Protein AF-A0A6N7H597-F1 (afdb_monomer_lite)

Radius of gyration: 22.67 Å; chains: 1; bounding box: 46×32×67 Å

pLDDT: mean 80.41, std 16.86, range [41.91, 97.31]

Structure (mmCIF, N/CA/C/O backbone):
data_AF-A0A6N7H597-F1
#
_entry.id   AF-A0A6N7H597-F1
#
loop_
_atom_site.group_PDB
_atom_site.id
_atom_site.type_symbol
_atom_site.label_atom_id
_atom_site.label_alt_id
_atom_site.label_comp_id
_atom_site.label_asym_id
_atom_site.label_entity_id
_atom_site.label_seq_id
_atom_site.pdbx_PDB_ins_code
_atom_site.Cartn_x
_atom_site.Cartn_y
_atom_site.Cartn_z
_atom_site.occupancy
_atom_site.B_iso_or_equiv
_atom_site.auth_seq_id
_atom_site.auth_comp_id
_atom_site.auth_asym_id
_atom_site.auth_atom_id
_atom_site.pdbx_PDB_model_num
ATOM 1 N N . MET A 1 1 ? -4.513 18.725 18.201 1.00 52.19 1 MET A N 1
ATOM 2 C CA . MET A 1 1 ? -4.815 17.724 19.252 1.00 52.19 1 MET A CA 1
ATOM 3 C C . MET A 1 1 ? -6.071 18.058 20.068 1.00 52.19 1 MET A C 1
ATOM 5 O O . MET A 1 1 ? -6.951 17.213 20.121 1.00 52.19 1 MET A O 1
ATOM 9 N N . MET A 1 2 ? -6.231 19.254 20.661 1.00 46.97 2 MET A N 1
ATOM 10 C CA . MET A 1 2 ? -7.448 19.574 21.449 1.00 46.97 2 MET A CA 1
ATOM 11 C C . MET A 1 2 ? -8.737 19.734 20.622 1.00 46.97 2 MET A C 1
ATOM 13 O O . MET A 1 2 ? -9.797 19.308 21.070 1.00 46.97 2 MET A O 1
ATOM 17 N N . ALA A 1 3 ? -8.649 20.268 19.399 1.00 51.06 3 ALA A N 1
ATOM 18 C CA . ALA A 1 3 ? -9.815 20.428 18.521 1.00 51.06 3 ALA A CA 1
ATOM 19 C C . ALA A 1 3 ? -10.469 19.084 18.138 1.00 51.06 3 ALA A C 1
ATOM 21 O O . ALA A 1 3 ? -11.688 18.985 18.060 1.00 51.06 3 ALA A O 1
ATOM 22 N N . MET A 1 4 ? -9.660 18.032 17.981 1.00 51.91 4 MET A N 1
ATOM 23 C CA . MET A 1 4 ? -10.131 16.696 17.607 1.00 51.91 4 MET A CA 1
ATOM 24 C C . MET A 1 4 ? -10.892 16.019 18.762 1.00 51.91 4 MET A C 1
ATOM 26 O O . MET A 1 4 ? -11.960 15.463 18.546 1.00 51.91 4 MET A O 1
ATOM 30 N N . ARG A 1 5 ? -10.407 16.158 20.010 1.00 52.06 5 ARG A N 1
ATOM 31 C CA . ARG A 1 5 ? -11.106 15.674 21.219 1.00 52.06 5 ARG A CA 1
ATOM 32 C C . ARG A 1 5 ? -12.462 16.342 21.424 1.00 52.06 5 ARG A C 1
ATOM 34 O O . ARG A 1 5 ? -13.424 15.656 21.742 1.00 52.06 5 ARG A O 1
ATOM 41 N N . LYS A 1 6 ? -12.537 17.665 21.244 1.00 47.25 6 LYS A N 1
ATOM 42 C CA . LYS A 1 6 ? -13.798 18.400 21.395 1.00 47.25 6 LYS A CA 1
ATOM 43 C C . LYS A 1 6 ? -14.801 18.028 20.299 1.00 47.25 6 LYS A C 1
ATOM 45 O O . LYS A 1 6 ? -15.949 17.752 20.606 1.00 47.25 6 LYS A O 1
ATOM 50 N N . SER A 1 7 ? -14.345 17.909 19.052 1.00 52.03 7 SER A N 1
ATOM 51 C CA . SER A 1 7 ? -15.194 17.470 17.939 1.00 52.03 7 SER A CA 1
ATOM 52 C C . SER A 1 7 ? -15.693 16.024 18.082 1.00 52.03 7 SER A C 1
ATOM 54 O O . SER A 1 7 ? -16.756 15.704 17.555 1.00 52.03 7 SER A O 1
ATOM 56 N N . ALA A 1 8 ? -14.941 15.158 18.771 1.00 52.34 8 ALA A N 1
ATOM 57 C CA . ALA A 1 8 ? -15.359 13.794 19.097 1.00 52.34 8 ALA A CA 1
ATOM 58 C C . ALA A 1 8 ? -16.371 13.759 20.258 1.00 52.34 8 ALA A C 1
ATOM 60 O O . ALA A 1 8 ? -17.363 13.045 20.168 1.00 52.34 8 ALA A O 1
ATOM 61 N N . ALA A 1 9 ? -16.161 14.565 21.307 1.00 53.81 9 ALA A N 1
ATOM 62 C CA . ALA A 1 9 ? -17.097 14.701 22.429 1.00 53.81 9 ALA A CA 1
ATOM 63 C C . ALA A 1 9 ? -18.442 15.330 22.014 1.00 53.81 9 ALA A C 1
ATOM 65 O O . ALA A 1 9 ? -19.481 14.967 22.551 1.00 53.81 9 ALA A O 1
ATOM 66 N N . ASP A 1 10 ? -18.419 16.229 21.027 1.00 52.38 10 ASP A N 1
ATOM 67 C CA . ASP A 1 10 ? -19.608 16.879 20.467 1.00 52.38 10 ASP A CA 1
ATOM 68 C C . ASP A 1 10 ? -20.295 16.016 19.366 1.00 52.38 10 ASP A C 1
ATOM 70 O O . ASP A 1 10 ? -21.235 16.469 18.719 1.00 52.38 10 ASP A O 1
ATOM 74 N N . GLY A 1 11 ? -19.835 14.777 19.116 1.00 49.03 11 GLY A N 1
ATOM 75 C CA . GLY A 1 11 ? -20.460 13.827 18.175 1.00 49.03 11 GLY A CA 1
ATOM 76 C C . GLY A 1 11 ? -20.255 14.119 16.679 1.00 49.03 11 GLY A C 1
ATOM 77 O O . GLY A 1 11 ? -20.790 13.406 15.833 1.00 49.03 11 GLY A O 1
ATOM 78 N N . HIS A 1 12 ? -19.465 15.136 16.322 1.00 43.31 12 HIS A N 1
ATOM 79 C CA . HIS A 1 12 ? -19.303 15.597 14.935 1.00 43.31 12 HIS A CA 1
ATOM 80 C C . HIS A 1 12 ? -18.379 14.721 14.067 1.00 43.31 12 HIS A C 1
ATOM 82 O O . HIS A 1 12 ? -18.465 14.780 12.845 1.00 43.3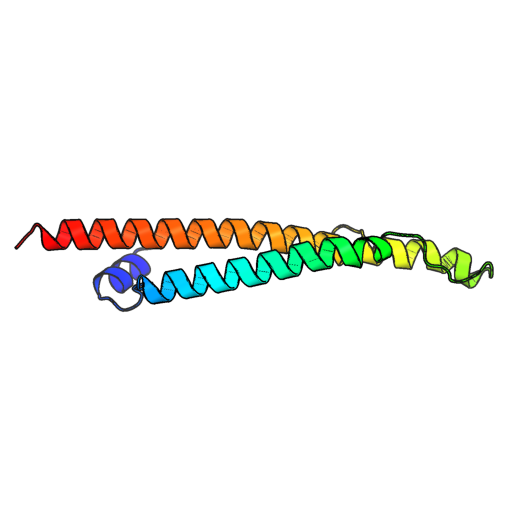1 12 HIS A O 1
ATOM 88 N N . PHE A 1 13 ? -17.527 13.891 14.678 1.00 48.84 13 PHE A N 1
ATOM 89 C CA . PHE A 1 13 ? -16.772 12.821 14.010 1.00 48.84 13 PHE A CA 1
ATOM 90 C C . PHE A 1 13 ? -16.780 11.566 14.887 1.00 48.84 13 PHE A C 1
ATOM 92 O O . PHE A 1 13 ? -15.744 11.081 15.336 1.00 48.84 13 PHE A O 1
ATOM 99 N N . ALA A 1 14 ? -17.971 11.043 15.170 1.00 51.81 14 ALA A N 1
ATOM 100 C CA . ALA A 1 14 ? -18.070 9.635 15.505 1.00 51.81 14 ALA A CA 1
ATOM 101 C C . ALA A 1 14 ? -17.819 8.872 14.201 1.00 51.81 14 ALA A C 1
ATOM 103 O O . ALA A 1 14 ? -18.648 8.908 13.290 1.00 51.81 14 ALA A O 1
ATOM 104 N N . ILE A 1 15 ? -16.681 8.185 14.089 1.00 54.94 15 ILE A N 1
ATOM 105 C CA . ILE A 1 15 ? -16.671 6.990 13.249 1.00 54.94 15 ILE A CA 1
ATOM 106 C C . ILE A 1 15 ? -17.672 6.066 13.940 1.00 54.94 15 ILE A C 1
ATOM 108 O O . ILE A 1 15 ? -17.335 5.395 14.913 1.00 54.94 15 ILE A O 1
ATOM 112 N N . SER A 1 16 ? -18.936 6.139 13.520 1.00 62.75 16 SER A N 1
ATOM 113 C CA . SER A 1 16 ? -19.964 5.233 14.008 1.00 62.75 16 SER A CA 1
ATOM 114 C C . SER A 1 16 ? -19.493 3.815 13.728 1.00 62.75 16 SER A C 1
ATOM 116 O O . SER A 1 16 ? -18.737 3.591 12.781 1.00 62.75 16 SER A O 1
ATOM 118 N N . GLU A 1 17 ? -19.925 2.847 14.528 1.00 67.19 17 GLU A N 1
ATOM 119 C CA . GLU A 1 17 ? -19.571 1.444 14.301 1.00 67.19 17 GLU A CA 1
ATOM 120 C C . GLU A 1 17 ? -19.801 1.039 12.833 1.00 67.19 17 GLU A C 1
ATOM 122 O O . GLU A 1 17 ? -18.934 0.441 12.200 1.00 67.19 17 GLU A O 1
ATOM 127 N N . THR A 1 18 ? -20.904 1.513 12.248 1.00 73.62 18 THR A N 1
ATOM 128 C CA . THR A 1 18 ? -21.237 1.359 10.828 1.00 73.62 18 THR A CA 1
ATOM 129 C C . THR A 1 18 ? -20.246 2.053 9.885 1.00 73.62 18 THR A C 1
ATOM 131 O O . THR A 1 18 ? -19.822 1.453 8.902 1.00 73.62 18 THR A O 1
ATOM 134 N N . GLY A 1 19 ? -19.856 3.303 10.157 1.00 75.88 19 GLY A N 1
ATOM 135 C CA . GLY A 1 19 ? -18.906 4.044 9.319 1.00 75.88 19 GLY A CA 1
ATOM 136 C C . GLY A 1 19 ? -17.480 3.492 9.396 1.00 75.88 19 GLY A C 1
ATOM 137 O O . GLY A 1 19 ? -16.782 3.432 8.387 1.00 75.88 19 GLY A O 1
ATOM 138 N N . GLY A 1 20 ? -17.058 3.037 10.576 1.00 83.62 20 GLY A N 1
ATOM 139 C CA . GLY A 1 20 ? -15.764 2.388 10.777 1.00 83.62 20 GLY A CA 1
ATOM 140 C C . GLY A 1 20 ? -15.701 1.046 10.074 1.00 83.62 20 GLY A C 1
ATOM 141 O O . GLY A 1 20 ? -14.732 0.768 9.374 1.00 83.62 20 GLY A O 1
ATOM 142 N N . GLN A 1 21 ? -16.775 0.264 10.167 1.00 86.31 21 GLN A N 1
ATOM 143 C CA . GLN A 1 21 ? -16.874 -1.003 9.459 1.00 86.31 21 GLN A CA 1
ATOM 144 C C . GLN A 1 21 ? -16.831 -0.819 7.936 1.00 86.31 21 GLN A C 1
ATOM 146 O O . GLN A 1 21 ? -16.106 -1.554 7.273 1.00 86.31 21 GLN A O 1
ATOM 151 N N . ALA A 1 22 ? -17.516 0.194 7.394 1.00 89.12 22 ALA A N 1
ATOM 152 C CA . ALA A 1 22 ? -17.462 0.510 5.966 1.00 89.12 22 ALA A CA 1
ATOM 153 C C . ALA A 1 22 ? -16.045 0.904 5.501 1.00 89.12 22 ALA A C 1
ATOM 155 O O . ALA A 1 22 ? -15.607 0.504 4.425 1.00 8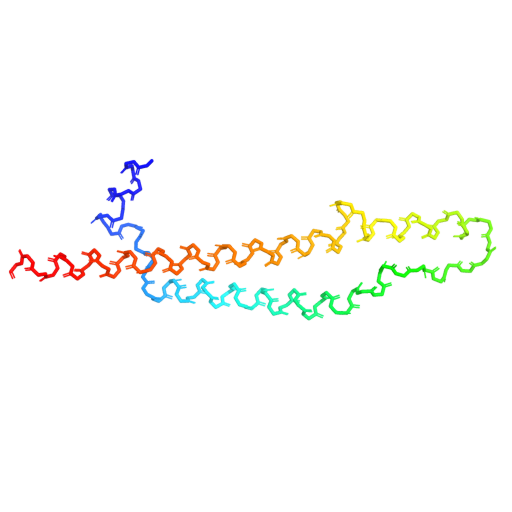9.12 22 ALA A O 1
ATOM 156 N N . LEU A 1 23 ? -15.294 1.652 6.321 1.00 88.56 23 LEU A N 1
ATOM 157 C CA . LEU A 1 23 ? -13.892 1.974 6.027 1.00 88.56 23 LEU A CA 1
ATOM 158 C C . LEU A 1 23 ? -12.993 0.732 6.070 1.00 88.56 23 LEU A C 1
ATOM 160 O O . LEU A 1 23 ? -12.146 0.563 5.196 1.00 88.56 23 LEU A O 1
ATOM 164 N N . LEU A 1 24 ? -13.181 -0.146 7.060 1.00 93.06 24 LEU A N 1
ATOM 165 C CA . LEU A 1 24 ? -12.436 -1.404 7.163 1.00 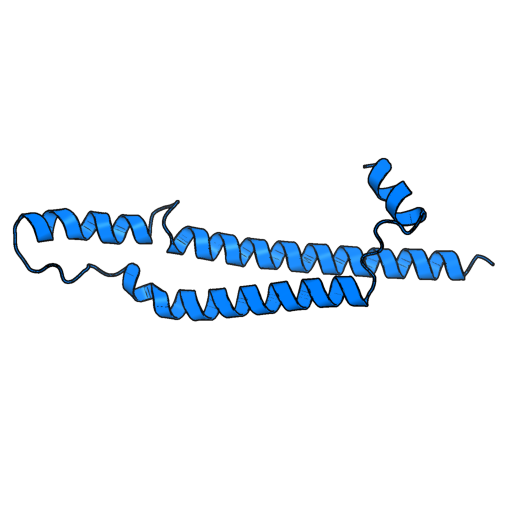93.06 24 LEU A CA 1
ATOM 166 C C . LEU A 1 24 ? -12.716 -2.333 5.976 1.00 93.06 24 LEU A C 1
ATOM 168 O O . LEU A 1 24 ? -11.797 -2.982 5.480 1.00 93.06 24 LEU A O 1
ATOM 172 N N . GLU A 1 25 ? -13.963 -2.385 5.514 1.00 95.25 25 GLU A N 1
ATOM 173 C CA . GLU A 1 25 ? -14.355 -3.142 4.326 1.00 95.25 25 GLU A CA 1
ATOM 174 C C . GLU A 1 25 ? -13.674 -2.590 3.071 1.00 95.25 25 GLU A C 1
ATOM 176 O O . GLU A 1 25 ? -13.001 -3.342 2.369 1.00 95.25 25 GLU A O 1
ATOM 181 N N . ALA A 1 26 ? -13.703 -1.271 2.865 1.00 95.25 26 ALA A N 1
ATOM 182 C CA . ALA A 1 26 ? -12.998 -0.636 1.753 1.00 95.25 26 ALA A CA 1
ATOM 183 C C . ALA A 1 26 ? -11.477 -0.894 1.788 1.00 95.25 26 ALA A C 1
ATOM 185 O O . ALA A 1 26 ? -10.865 -1.152 0.751 1.00 95.25 26 ALA A O 1
ATOM 186 N N . PHE A 1 27 ? -10.844 -0.859 2.968 1.00 93.88 27 PHE A N 1
ATOM 187 C CA . PHE A 1 27 ? -9.426 -1.216 3.111 1.00 93.88 27 PHE A CA 1
ATOM 188 C C . PHE A 1 27 ? -9.149 -2.672 2.753 1.00 93.88 27 PHE A C 1
ATOM 190 O O . PHE A 1 27 ? -8.151 -2.947 2.086 1.00 93.88 27 PHE A O 1
ATOM 197 N N . ARG A 1 28 ? -10.032 -3.595 3.144 1.00 96.06 28 ARG A N 1
ATOM 198 C CA . ARG A 1 28 ? -9.906 -5.005 2.776 1.00 96.06 28 ARG A CA 1
ATOM 199 C C . ARG A 1 28 ? -10.021 -5.198 1.267 1.00 96.06 28 ARG A C 1
ATOM 201 O O . ARG A 1 28 ? -9.145 -5.835 0.694 1.00 96.06 28 ARG A O 1
ATOM 208 N N . GLU A 1 29 ? -11.028 -4.612 0.626 1.00 97.31 29 GLU A N 1
ATOM 209 C CA . GLU A 1 29 ? -11.203 -4.698 -0.830 1.00 97.31 29 GLU A CA 1
ATOM 210 C C . GLU A 1 29 ? -9.988 -4.135 -1.579 1.00 97.31 29 GLU A C 1
ATOM 212 O O . GLU A 1 29 ? -9.495 -4.740 -2.533 1.00 97.31 29 GLU A O 1
ATOM 217 N N . MET A 1 30 ? -9.448 -3.001 -1.118 1.00 95.19 30 MET A N 1
ATOM 218 C CA . MET A 1 30 ? -8.225 -2.434 -1.686 1.00 95.19 30 MET A CA 1
ATOM 219 C C . MET A 1 30 ? -7.017 -3.355 -1.484 1.00 95.19 30 MET A C 1
ATOM 221 O O . MET A 1 30 ? -6.240 -3.542 -2.418 1.00 95.19 30 MET A O 1
ATOM 225 N N . ALA A 1 31 ? -6.846 -3.944 -0.298 1.00 95.94 31 ALA A N 1
ATOM 226 C CA . ALA A 1 31 ? -5.756 -4.877 -0.023 1.00 95.94 31 ALA A CA 1
ATOM 227 C C . ALA A 1 31 ? -5.840 -6.133 -0.902 1.00 95.94 31 ALA A C 1
ATOM 229 O O . ALA A 1 31 ? -4.835 -6.518 -1.495 1.00 95.94 31 ALA A O 1
ATOM 230 N N . GLU A 1 32 ? -7.030 -6.722 -1.031 1.00 96.31 32 GLU A N 1
ATOM 231 C CA . GLU A 1 32 ? -7.283 -7.882 -1.892 1.00 96.31 32 GLU A CA 1
ATOM 232 C C . GLU A 1 32 ? -6.978 -7.558 -3.355 1.00 96.31 32 GLU A C 1
ATOM 234 O O . GLU A 1 32 ? -6.254 -8.303 -4.017 1.00 96.31 32 GLU A O 1
ATOM 239 N N . TRP A 1 33 ? -7.435 -6.401 -3.845 1.00 95.50 33 TRP A N 1
ATOM 240 C CA . TRP A 1 33 ? -7.104 -5.955 -5.194 1.00 95.50 33 TRP A CA 1
ATOM 241 C C . TRP A 1 33 ? -5.591 -5.805 -5.382 1.00 95.50 33 TRP A C 1
ATOM 243 O O . TRP A 1 33 ? -5.053 -6.242 -6.401 1.00 95.50 33 TRP A O 1
ATOM 253 N N . VAL A 1 34 ? -4.883 -5.209 -4.420 1.00 95.31 34 VAL A N 1
ATOM 254 C CA . VAL A 1 34 ? -3.425 -5.058 -4.503 1.00 95.31 34 VAL A CA 1
ATOM 255 C C . VAL A 1 34 ? -2.729 -6.420 -4.519 1.00 95.31 34 VAL A C 1
ATOM 257 O O . VAL A 1 34 ? -1.857 -6.631 -5.362 1.00 95.31 34 VAL A O 1
ATOM 260 N N . ASP A 1 35 ? -3.122 -7.348 -3.648 1.00 94.06 35 ASP A N 1
ATOM 261 C CA . ASP A 1 35 ? -2.514 -8.678 -3.539 1.00 94.06 35 ASP A CA 1
ATOM 262 C C . ASP A 1 35 ? -2.724 -9.494 -4.836 1.00 94.06 35 ASP A C 1
ATOM 264 O O . ASP A 1 35 ? -1.770 -10.058 -5.387 1.00 94.06 35 ASP A O 1
ATOM 268 N N . ASP A 1 36 ? -3.929 -9.442 -5.413 1.00 94.06 36 ASP A N 1
ATOM 269 C CA . ASP A 1 36 ? -4.256 -10.057 -6.705 1.00 94.06 36 ASP A CA 1
ATOM 270 C C . ASP A 1 36 ? -3.438 -9.477 -7.864 1.00 94.06 36 ASP A C 1
ATOM 272 O O . ASP A 1 36 ? -3.014 -10.193 -8.782 1.00 94.06 36 ASP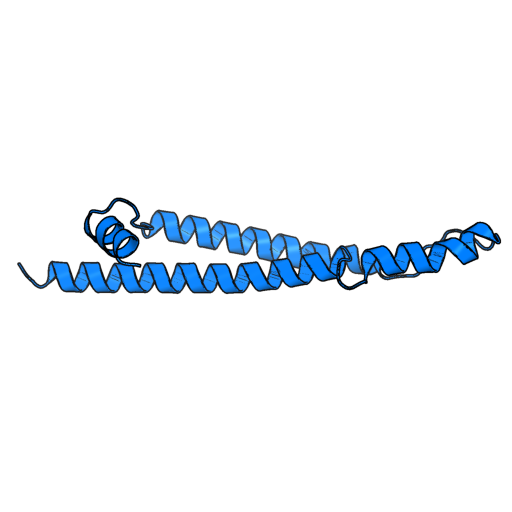 A O 1
ATOM 276 N N . ASN A 1 37 ? -3.243 -8.158 -7.863 1.00 92.38 37 ASN A N 1
ATOM 277 C CA . ASN A 1 37 ? -2.525 -7.476 -8.930 1.00 92.38 37 ASN A CA 1
ATOM 278 C C . ASN A 1 37 ? -1.014 -7.622 -8.781 1.00 92.38 37 ASN A C 1
ATOM 280 O O . ASN A 1 37 ? -0.346 -7.814 -9.790 1.00 92.38 37 ASN A O 1
ATOM 284 N N . LEU A 1 38 ? -0.452 -7.625 -7.572 1.00 90.19 38 LEU A N 1
ATOM 285 C CA . LEU A 1 38 ? 0.980 -7.864 -7.364 1.00 90.19 38 LEU A CA 1
ATOM 286 C C . LEU A 1 38 ? 1.413 -9.231 -7.909 1.00 90.19 38 LEU A C 1
ATOM 288 O O . LEU A 1 38 ? 2.471 -9.327 -8.535 1.00 90.19 38 LEU A O 1
ATOM 292 N N . GLY A 1 39 ? 0.580 -10.265 -7.744 1.00 86.19 39 GLY A N 1
ATOM 293 C CA . GLY A 1 39 ? 0.821 -11.578 -8.346 1.00 86.19 39 GLY A CA 1
ATOM 294 C C . GLY A 1 39 ? 0.829 -11.527 -9.876 1.00 86.19 39 GLY A C 1
ATOM 295 O O . GLY A 1 39 ? 1.748 -12.037 -10.517 1.00 86.19 39 GLY A O 1
ATOM 296 N N . LYS A 1 40 ? -0.162 -10.853 -10.474 1.00 88.44 40 LYS A N 1
ATOM 297 C CA . LYS A 1 40 ? -0.274 -10.710 -11.934 1.00 88.44 40 LYS A CA 1
ATOM 298 C C . LYS A 1 40 ? 0.858 -9.873 -12.509 1.00 88.44 40 LYS A C 1
ATOM 300 O O . LYS A 1 40 ? 1.425 -10.256 -13.521 1.00 88.44 40 LYS A O 1
ATOM 305 N N . LEU A 1 41 ? 1.204 -8.757 -11.878 1.00 87.94 41 LEU A N 1
ATOM 306 C CA . LEU A 1 41 ? 2.138 -7.747 -12.378 1.00 87.94 41 LEU A CA 1
ATOM 307 C C . LEU A 1 41 ? 3.608 -8.109 -12.170 1.00 87.94 41 LEU A C 1
ATOM 309 O O . LEU A 1 41 ? 4.478 -7.411 -12.685 1.00 87.94 41 LEU A O 1
ATOM 313 N N . GLY A 1 42 ? 3.909 -9.218 -11.490 1.00 83.75 42 GLY A N 1
ATOM 314 C CA . GLY A 1 42 ? 5.278 -9.713 -11.344 1.00 83.75 42 GLY A CA 1
ATOM 315 C C . GLY A 1 42 ? 6.009 -9.922 -12.680 1.00 83.75 42 GLY A C 1
ATOM 316 O O . GLY A 1 42 ? 7.232 -9.821 -12.725 1.00 83.75 42 GLY A O 1
ATOM 317 N N . HIS A 1 43 ? 5.288 -10.136 -13.788 1.00 87.25 43 HIS A N 1
ATOM 318 C CA . HIS A 1 43 ? 5.892 -10.220 -15.124 1.00 87.25 43 HIS A CA 1
ATOM 319 C C . HIS A 1 43 ? 6.502 -8.894 -15.607 1.00 87.25 43 HIS A C 1
A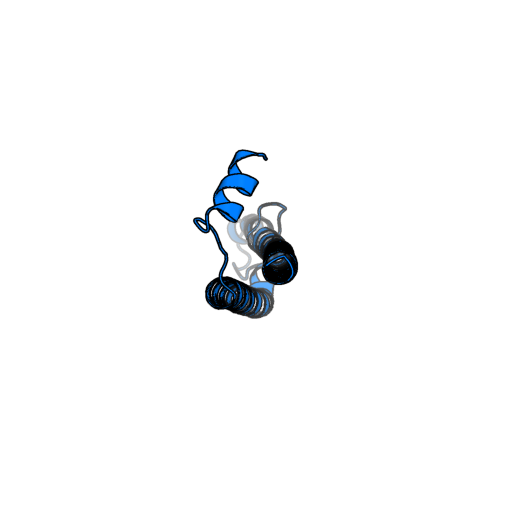TOM 321 O O . HIS A 1 43 ? 7.414 -8.922 -16.424 1.00 87.25 43 HIS A O 1
ATOM 327 N N . LEU A 1 44 ? 6.060 -7.741 -15.090 1.00 86.25 44 LEU A N 1
ATOM 328 C CA . LEU A 1 44 ? 6.643 -6.436 -15.430 1.00 86.25 44 LEU A CA 1
ATOM 329 C C . LEU A 1 44 ? 8.070 -6.276 -14.890 1.00 86.25 44 LEU A C 1
ATOM 331 O O . LEU A 1 44 ? 8.835 -5.468 -15.404 1.00 86.25 44 LEU A O 1
ATOM 335 N N . ALA A 1 45 ? 8.443 -7.067 -13.880 1.00 86.69 45 ALA A N 1
ATOM 336 C CA . ALA A 1 45 ? 9.811 -7.132 -13.376 1.00 86.69 45 ALA A CA 1
ATOM 337 C C . ALA A 1 45 ? 10.738 -7.993 -14.254 1.00 86.69 45 ALA A C 1
ATOM 339 O O . ALA A 1 45 ? 11.925 -8.110 -13.950 1.00 86.69 45 ALA A O 1
ATOM 340 N N . GLN A 1 46 ? 10.222 -8.637 -15.303 1.00 88.56 46 GLN A N 1
ATOM 341 C CA . GLN A 1 46 ? 11.011 -9.465 -16.215 1.00 88.56 46 GLN A CA 1
ATOM 342 C C . GLN A 1 46 ? 11.561 -8.628 -17.374 1.00 88.56 46 GLN A C 1
ATOM 344 O O . GLN A 1 46 ? 11.024 -7.575 -17.713 1.00 88.56 46 GLN A O 1
ATOM 349 N N . GLU A 1 47 ? 12.631 -9.113 -18.009 1.00 88.50 47 GLU A N 1
ATOM 350 C CA . GLU A 1 47 ? 13.139 -8.486 -19.230 1.00 88.50 47 GLU A CA 1
ATOM 351 C C . GLU A 1 47 ? 12.059 -8.532 -20.333 1.00 88.50 47 GLU A C 1
ATOM 353 O O . GLU A 1 47 ? 11.554 -9.615 -20.653 1.00 88.50 47 GLU A O 1
ATOM 358 N N . PRO A 1 48 ? 11.699 -7.393 -20.952 1.00 88.44 48 PRO A N 1
ATOM 359 C CA . PRO A 1 48 ? 10.666 -7.369 -21.977 1.00 88.44 48 PRO A CA 1
ATOM 360 C C . PRO A 1 48 ? 11.162 -7.979 -23.296 1.00 88.44 48 PRO A C 1
ATOM 362 O O . PRO A 1 48 ? 12.295 -7.769 -23.737 1.00 88.44 48 PRO A O 1
ATOM 365 N N . GLN A 1 49 ? 10.275 -8.687 -23.996 1.00 90.50 49 GLN A N 1
ATOM 366 C CA . GLN A 1 49 ? 10.578 -9.337 -25.276 1.00 90.50 49 GLN A CA 1
ATOM 367 C C . GLN A 1 49 ? 10.557 -8.341 -26.450 1.00 90.50 49 GLN A C 1
ATOM 369 O O . GLN A 1 49 ? 9.718 -8.413 -27.340 1.00 90.50 49 GLN A O 1
ATOM 374 N N . LEU A 1 50 ? 11.503 -7.399 -26.464 1.00 89.44 50 LEU A N 1
ATOM 375 C CA . LEU A 1 50 ? 11.620 -6.363 -27.504 1.00 89.44 50 LEU A CA 1
ATOM 376 C C . LEU A 1 50 ? 12.431 -6.810 -28.741 1.00 89.44 50 LEU A C 1
ATOM 378 O O . LEU A 1 50 ? 12.675 -6.015 -29.648 1.00 89.44 50 LEU A O 1
ATOM 382 N N . GLY A 1 51 ? 12.875 -8.071 -28.784 1.00 91.38 51 GLY A N 1
ATOM 383 C CA . GLY A 1 51 ? 13.785 -8.597 -29.807 1.00 91.38 51 GLY A CA 1
ATOM 384 C C . GLY A 1 51 ? 15.266 -8.357 -29.483 1.00 91.38 51 GLY A C 1
ATOM 385 O O . GLY A 1 51 ? 15.634 -8.183 -28.321 1.00 91.38 51 GLY A O 1
ATOM 386 N N . SER A 1 52 ? 16.122 -8.392 -30.511 1.00 91.88 52 SER A N 1
ATOM 387 C CA . SER A 1 52 ? 17.594 -8.339 -30.394 1.00 91.88 52 SER A CA 1
ATOM 388 C C . SER A 1 52 ? 18.245 -7.169 -31.141 1.00 91.88 52 SER A C 1
ATOM 390 O O . SER A 1 52 ? 19.469 -7.124 -31.277 1.00 91.88 52 SER A O 1
ATOM 392 N N . SER A 1 53 ? 17.448 -6.216 -31.636 1.00 94.50 53 SER A N 1
ATOM 393 C CA . SER A 1 53 ? 17.989 -5.000 -32.247 1.00 94.50 53 SER A CA 1
ATOM 394 C C . SER A 1 53 ? 18.807 -4.201 -31.225 1.00 94.50 53 SER A C 1
ATOM 396 O O . SER A 1 53 ? 18.609 -4.321 -30.015 1.00 94.50 53 SER A O 1
ATOM 398 N N . ASN A 1 54 ? 19.710 -3.343 -31.700 1.00 91.06 54 ASN A N 1
ATOM 399 C CA . ASN A 1 54 ? 20.502 -2.488 -30.810 1.00 91.06 54 ASN A CA 1
ATOM 400 C C . ASN A 1 54 ? 19.602 -1.618 -29.900 1.00 91.06 54 ASN A C 1
ATOM 402 O O . ASN A 1 54 ? 19.803 -1.541 -28.688 1.00 91.06 54 ASN A O 1
ATOM 406 N N . GLY A 1 55 ? 18.532 -1.048 -30.469 1.00 91.00 55 GLY A N 1
ATOM 407 C CA . GLY A 1 55 ? 17.532 -0.296 -29.706 1.00 91.00 55 GLY A CA 1
ATOM 408 C C . GLY A 1 55 ? 16.801 -1.149 -28.663 1.00 91.00 55 GLY A C 1
ATOM 409 O O . GLY A 1 55 ? 16.612 -0.697 -27.537 1.00 91.00 55 GLY A O 1
ATOM 410 N N . ALA A 1 56 ? 16.455 -2.398 -28.991 1.00 90.69 56 ALA A N 1
ATOM 411 C CA . ALA A 1 56 ? 15.814 -3.318 -28.053 1.00 90.69 56 ALA A CA 1
ATOM 412 C C . ALA A 1 56 ? 16.729 -3.664 -26.871 1.00 90.69 56 ALA A C 1
ATOM 414 O O . ALA A 1 56 ? 16.305 -3.556 -25.724 1.00 90.69 56 ALA A O 1
ATOM 415 N N . ASN A 1 57 ? 17.992 -4.013 -27.137 1.00 91.62 57 ASN A N 1
ATOM 416 C CA . ASN A 1 57 ? 18.975 -4.321 -26.092 1.00 91.62 57 ASN A CA 1
ATOM 417 C C . ASN A 1 57 ? 19.253 -3.120 -25.184 1.00 91.62 57 ASN A C 1
ATOM 419 O O . ASN A 1 57 ? 19.479 -3.293 -23.992 1.00 91.62 57 ASN A O 1
ATOM 423 N N . THR A 1 58 ? 19.181 -1.908 -25.738 1.00 92.19 58 THR A N 1
ATOM 424 C CA . THR A 1 58 ? 19.313 -0.675 -24.959 1.00 92.19 58 THR A CA 1
ATOM 425 C C . THR A 1 58 ? 18.083 -0.435 -24.087 1.00 92.19 58 THR A C 1
ATOM 427 O O . THR A 1 58 ? 18.233 -0.066 -22.933 1.00 92.19 58 THR A O 1
ATOM 430 N N . MET A 1 59 ? 16.871 -0.653 -24.609 1.00 91.31 59 MET A N 1
ATOM 431 C CA . MET A 1 59 ? 15.614 -0.285 -23.942 1.00 91.31 59 MET A CA 1
ATOM 432 C C . MET A 1 59 ? 15.165 -1.274 -22.858 1.00 91.31 59 MET A C 1
ATOM 434 O O . MET A 1 59 ? 14.607 -0.866 -21.842 1.00 91.31 59 MET A O 1
ATOM 438 N N . LYS A 1 60 ? 15.414 -2.571 -23.062 1.00 91.69 60 LYS A N 1
ATOM 439 C CA . LYS A 1 60 ? 15.078 -3.655 -22.126 1.00 91.69 60 LYS A CA 1
ATOM 440 C C . LYS A 1 60 ? 15.368 -3.344 -20.645 1.00 91.69 60 LYS A C 1
ATOM 442 O O . LYS A 1 60 ? 14.427 -3.447 -19.855 1.00 91.69 60 LYS A O 1
ATOM 447 N N . PRO A 1 61 ? 16.591 -2.928 -20.254 1.00 88.25 61 PRO A N 1
ATOM 448 C CA . PRO A 1 61 ? 16.893 -2.628 -18.856 1.00 88.25 61 PRO A CA 1
ATOM 449 C C . PRO A 1 61 ? 16.112 -1.422 -18.320 1.00 88.25 61 PRO A C 1
ATOM 451 O O . PRO A 1 61 ? 15.672 -1.460 -17.177 1.00 88.25 61 PRO A O 1
ATOM 454 N N . PHE A 1 62 ? 15.874 -0.382 -19.129 1.00 89.44 62 PHE A N 1
ATOM 455 C CA . PHE A 1 62 ? 15.111 0.793 -18.684 1.00 89.44 62 PHE A CA 1
ATOM 456 C C . PHE A 1 62 ? 13.652 0.448 -18.389 1.00 89.44 62 PHE A C 1
ATOM 458 O O . PHE A 1 62 ? 13.107 0.883 -17.380 1.00 89.44 62 PHE A O 1
ATOM 465 N N . VAL A 1 63 ? 13.022 -0.359 -19.243 1.00 87.25 63 VAL A N 1
ATOM 466 C CA . VAL A 1 63 ? 11.625 -0.780 -19.051 1.00 87.25 63 VAL A CA 1
ATOM 467 C C . VAL A 1 63 ? 11.479 -1.628 -17.789 1.00 87.25 63 VAL A C 1
ATOM 469 O O . VAL A 1 63 ? 10.560 -1.401 -17.006 1.00 87.25 63 VAL A O 1
ATOM 472 N N . GLN A 1 64 ? 12.407 -2.561 -17.566 1.00 89.69 64 GLN A N 1
ATOM 473 C CA . GLN A 1 64 ? 12.439 -3.350 -16.337 1.00 89.69 64 GLN A CA 1
ATOM 474 C C . GLN A 1 64 ? 12.642 -2.450 -15.108 1.00 89.69 64 GLN A C 1
ATOM 476 O O . GLN A 1 64 ? 11.928 -2.581 -14.116 1.00 89.69 64 GLN A O 1
ATOM 481 N N . GLN A 1 65 ? 13.573 -1.495 -15.189 1.00 88.75 65 GLN A N 1
ATOM 482 C CA . GLN A 1 65 ? 13.896 -0.587 -14.093 1.00 88.75 65 GLN A CA 1
ATOM 483 C C . GLN A 1 65 ? 12.699 0.276 -13.678 1.00 88.75 65 GLN A C 1
ATOM 485 O O . GLN A 1 65 ? 12.415 0.347 -12.488 1.00 88.75 65 GLN A O 1
ATOM 490 N N . VAL A 1 66 ? 11.943 0.844 -14.623 1.00 88.44 66 VAL A N 1
ATOM 491 C CA . VAL A 1 66 ? 10.742 1.653 -14.322 1.00 88.44 66 VAL A CA 1
ATOM 492 C C . VAL A 1 66 ? 9.680 0.855 -13.550 1.00 88.44 66 VAL A C 1
ATOM 494 O O . VAL A 1 66 ? 8.914 1.418 -12.769 1.00 88.44 66 VAL A O 1
ATOM 497 N N . ALA A 1 67 ? 9.619 -0.466 -13.729 1.00 87.12 67 ALA A N 1
ATOM 498 C CA . ALA A 1 67 ? 8.704 -1.306 -12.964 1.00 87.12 67 ALA A CA 1
ATOM 499 C C . ALA A 1 67 ? 9.204 -1.585 -11.534 1.00 87.12 67 ALA A C 1
ATOM 501 O O . ALA A 1 67 ? 8.381 -1.716 -10.625 1.00 87.12 67 ALA A O 1
ATOM 502 N N . THR A 1 68 ? 10.523 -1.689 -11.331 1.00 88.88 68 THR A N 1
ATOM 503 C CA . THR A 1 68 ? 11.128 -2.253 -10.107 1.00 88.88 68 THR A CA 1
ATOM 504 C C . THR A 1 68 ? 11.980 -1.294 -9.280 1.00 88.88 68 THR A C 1
ATOM 506 O O . THR A 1 68 ? 12.452 -1.690 -8.216 1.00 88.88 68 THR A O 1
ATOM 509 N N . ASP A 1 69 ? 12.253 -0.079 -9.755 1.00 91.00 69 ASP A N 1
ATOM 510 C CA . ASP A 1 69 ? 13.051 0.889 -9.003 1.00 91.00 69 ASP A CA 1
ATOM 511 C C . ASP A 1 69 ? 12.320 1.384 -7.738 1.00 91.00 69 ASP A C 1
ATOM 513 O O . ASP A 1 69 ? 11.195 0.973 -7.443 1.00 91.00 69 ASP A O 1
ATOM 517 N N . GLN A 1 70 ? 12.971 2.241 -6.946 1.00 85.06 70 GLN A N 1
ATOM 518 C CA . GLN A 1 70 ? 12.418 2.725 -5.673 1.00 85.06 70 GLN A CA 1
ATOM 519 C C . GLN A 1 70 ? 11.093 3.486 -5.825 1.00 85.06 70 GLN A C 1
ATOM 521 O O . GLN A 1 70 ? 10.278 3.454 -4.915 1.00 85.06 70 GLN A O 1
ATOM 526 N N . GLN A 1 71 ? 10.876 4.152 -6.957 1.00 88.38 71 GLN A N 1
ATOM 527 C CA . GLN A 1 71 ? 9.630 4.853 -7.289 1.00 88.38 71 GLN A CA 1
ATOM 528 C C . GLN A 1 71 ? 8.826 4.086 -8.348 1.00 88.38 71 GLN A C 1
ATOM 530 O O . GLN A 1 71 ? 7.822 4.575 -8.869 1.00 88.38 71 GLN A O 1
ATOM 535 N N . GLY A 1 72 ? 9.274 2.874 -8.669 1.00 89.12 72 GLY A N 1
ATOM 536 C CA . GLY A 1 72 ? 8.722 2.028 -9.695 1.00 89.12 72 GLY A CA 1
ATOM 537 C C . GLY A 1 72 ? 7.369 1.501 -9.272 1.00 89.12 72 GLY A C 1
ATOM 538 O O . GLY A 1 72 ? 7.054 1.369 -8.085 1.00 89.12 72 GLY A O 1
ATOM 539 N N . PHE A 1 73 ? 6.553 1.176 -10.267 1.00 89.88 73 PHE A N 1
ATOM 540 C CA . PHE A 1 73 ? 5.153 0.842 -10.037 1.00 89.88 73 PHE A CA 1
ATOM 541 C C . PHE A 1 73 ? 4.961 -0.297 -9.022 1.00 89.88 73 PHE A C 1
ATOM 543 O O . PHE A 1 73 ? 4.116 -0.197 -8.134 1.00 89.88 73 PHE A O 1
ATOM 550 N N . ILE A 1 74 ? 5.769 -1.361 -9.106 1.00 91.56 74 ILE A N 1
ATOM 551 C CA . ILE A 1 74 ? 5.666 -2.511 -8.194 1.00 91.56 74 ILE A CA 1
ATOM 552 C C . ILE A 1 74 ? 6.058 -2.113 -6.768 1.00 91.56 74 ILE A C 1
ATOM 554 O O . ILE A 1 74 ? 5.418 -2.552 -5.811 1.00 91.56 74 ILE A O 1
ATOM 558 N N . THR A 1 75 ? 7.093 -1.289 -6.616 1.00 92.56 75 THR A N 1
ATOM 559 C CA . THR A 1 75 ? 7.547 -0.807 -5.308 1.00 92.56 75 THR A CA 1
ATOM 560 C C . THR A 1 75 ? 6.472 0.051 -4.657 1.00 92.56 75 THR A C 1
ATOM 562 O O . THR A 1 75 ? 6.049 -0.255 -3.542 1.00 92.56 75 THR A O 1
ATOM 565 N N . MET A 1 76 ? 5.929 1.026 -5.390 1.00 92.75 76 MET A N 1
ATOM 566 C CA . MET A 1 76 ? 4.859 1.885 -4.884 1.00 92.75 76 MET A CA 1
ATOM 567 C C . MET A 1 76 ? 3.601 1.101 -4.510 1.00 92.75 76 MET A C 1
ATOM 569 O O . MET A 1 76 ? 2.947 1.404 -3.514 1.00 92.75 76 MET A O 1
ATOM 573 N N . LEU A 1 77 ? 3.271 0.056 -5.272 1.00 93.69 77 LEU A N 1
ATOM 574 C CA . LEU A 1 77 ? 2.121 -0.795 -4.984 1.00 93.69 77 LEU A CA 1
ATOM 575 C C . LEU A 1 77 ? 2.307 -1.600 -3.681 1.00 93.69 77 LEU A C 1
ATOM 577 O O . LEU A 1 77 ? 1.354 -1.777 -2.921 1.00 93.69 77 LEU A O 1
ATOM 581 N N . ARG A 1 78 ? 3.537 -2.032 -3.368 1.00 94.25 78 ARG A N 1
ATOM 582 C CA . ARG A 1 78 ? 3.872 -2.679 -2.082 1.00 94.25 78 ARG A CA 1
ATOM 583 C C . ARG A 1 78 ? 3.839 -1.703 -0.907 1.00 94.25 78 ARG A C 1
ATOM 585 O O . ARG A 1 78 ? 3.367 -2.058 0.175 1.00 94.25 78 ARG A O 1
ATOM 592 N N . GLU A 1 79 ? 4.319 -0.480 -1.102 1.00 95.00 79 GLU A N 1
ATOM 593 C CA . GLU A 1 79 ? 4.227 0.569 -0.081 1.00 95.00 79 GLU A CA 1
ATOM 594 C C . GLU A 1 79 ? 2.769 0.923 0.207 1.00 95.00 79 GLU A C 1
ATOM 596 O O . GLU A 1 79 ? 2.359 0.985 1.366 1.00 95.00 79 GLU A O 1
ATOM 601 N N . PHE A 1 80 ? 1.951 1.042 -0.839 1.00 94.75 80 PHE A N 1
ATOM 602 C CA . PHE A 1 80 ? 0.517 1.253 -0.699 1.00 94.75 80 PHE A CA 1
ATOM 603 C C . PHE A 1 80 ? -0.155 0.114 0.080 1.00 94.75 80 PHE A C 1
ATOM 605 O O . PHE A 1 80 ? -0.906 0.378 1.018 1.00 94.75 80 PHE A O 1
ATOM 612 N N . ARG A 1 81 ? 0.185 -1.150 -0.213 1.00 96.00 81 ARG A N 1
ATOM 613 C CA . ARG A 1 81 ? -0.301 -2.314 0.551 1.00 96.00 81 ARG A CA 1
ATOM 614 C C . ARG A 1 81 ? 0.012 -2.225 2.043 1.00 96.00 81 ARG A C 1
ATOM 616 O O . ARG A 1 81 ? -0.817 -2.614 2.869 1.00 96.00 81 ARG A O 1
ATOM 623 N N . THR A 1 82 ? 1.203 -1.733 2.372 1.00 96.31 82 THR A N 1
ATOM 624 C CA . THR A 1 82 ? 1.647 -1.524 3.755 1.00 96.31 82 THR A CA 1
ATOM 625 C C . THR A 1 82 ? 0.840 -0.403 4.408 1.00 96.31 82 THR A C 1
ATOM 627 O O . THR A 1 82 ? 0.271 -0.601 5.479 1.00 96.31 82 THR A O 1
ATOM 630 N N . SER A 1 83 ? 0.684 0.728 3.712 1.00 95.50 83 SER A N 1
ATOM 631 C CA . SER A 1 83 ? -0.109 1.868 4.184 1.00 95.50 83 SER A CA 1
ATOM 632 C C . SER A 1 83 ? -1.577 1.515 4.439 1.00 95.50 83 SER A C 1
ATOM 634 O O . SER A 1 83 ? -2.176 2.086 5.349 1.00 95.50 83 SER A O 1
ATOM 636 N N . ILE A 1 84 ? -2.167 0.591 3.669 1.00 95.81 84 ILE A N 1
ATOM 637 C CA . ILE A 1 84 ? -3.525 0.089 3.927 1.00 95.81 84 ILE A CA 1
ATOM 638 C C . ILE A 1 84 ? -3.590 -0.628 5.283 1.00 95.81 84 ILE A C 1
ATOM 640 O O . ILE A 1 84 ? -4.524 -0.398 6.048 1.00 95.81 84 ILE A O 1
ATOM 644 N N . GLY A 1 85 ? -2.595 -1.458 5.613 1.00 93.56 85 GLY A N 1
ATOM 645 C CA . GLY A 1 85 ? -2.545 -2.165 6.899 1.00 93.56 85 GLY A CA 1
ATOM 646 C C . GLY A 1 85 ? -2.427 -1.212 8.093 1.00 93.56 85 GLY A C 1
ATOM 647 O O . GLY A 1 85 ? -3.122 -1.381 9.098 1.00 93.56 85 GLY A O 1
ATOM 648 N N . ASP A 1 86 ? -1.607 -0.169 7.960 1.00 92.69 86 ASP A N 1
ATOM 649 C CA . ASP A 1 86 ? -1.478 0.871 8.986 1.00 92.69 86 ASP A CA 1
ATOM 650 C C . ASP A 1 86 ? -2.788 1.653 9.172 1.00 92.69 86 ASP A C 1
ATOM 652 O O . ASP A 1 86 ? -3.198 1.933 10.303 1.00 92.69 86 ASP A O 1
ATOM 656 N N . ALA A 1 87 ? -3.482 1.959 8.071 1.00 89.19 87 ALA A N 1
ATOM 657 C CA . ALA A 1 87 ? -4.780 2.624 8.105 1.00 89.19 87 ALA A CA 1
ATOM 658 C C . ALA A 1 87 ? -5.864 1.751 8.762 1.00 89.19 87 ALA A C 1
ATOM 660 O O . ALA A 1 87 ? -6.620 2.245 9.602 1.00 89.19 87 ALA A O 1
ATOM 661 N N . GLU A 1 88 ? -5.907 0.452 8.447 1.00 92.25 88 GLU A N 1
ATOM 662 C CA . GLU A 1 88 ? -6.833 -0.505 9.060 1.00 92.25 88 GLU A CA 1
ATOM 663 C C . GLU A 1 88 ? -6.649 -0.552 10.583 1.00 92.25 88 GLU A C 1
ATOM 665 O O . GLU A 1 88 ? -7.619 -0.455 11.341 1.00 92.25 88 GLU A O 1
ATOM 670 N N . LYS A 1 89 ? -5.394 -0.631 11.045 1.00 89.75 89 LYS A N 1
ATOM 671 C CA . LYS A 1 89 ? -5.066 -0.592 12.472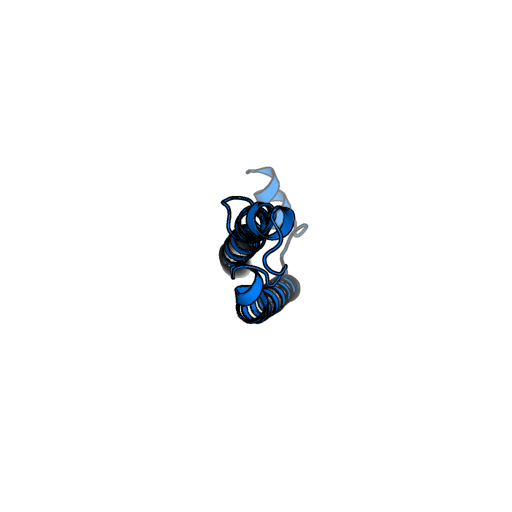 1.00 89.75 89 LYS A CA 1
ATOM 672 C C . LYS A 1 89 ? -5.534 0.712 13.121 1.00 89.75 89 LYS A C 1
ATOM 674 O O . LYS A 1 89 ? -6.193 0.670 14.157 1.00 89.75 89 LYS A O 1
ATOM 679 N N . GLY A 1 90 ? -5.259 1.856 12.492 1.00 86.88 90 GLY A N 1
ATOM 680 C CA . GLY A 1 90 ? -5.682 3.164 12.997 1.00 86.88 90 GLY A CA 1
ATOM 681 C C . GLY A 1 90 ? -7.201 3.291 13.154 1.00 86.88 90 GLY A C 1
ATOM 682 O O . GLY A 1 90 ? -7.672 3.835 14.154 1.00 86.88 90 GLY A O 1
ATOM 683 N N . VAL A 1 91 ? -7.980 2.746 12.212 1.00 85.69 91 VAL A N 1
ATOM 684 C CA . VAL A 1 91 ? -9.449 2.732 12.311 1.00 85.69 91 VAL A CA 1
ATOM 685 C C . VAL A 1 91 ? -9.930 1.809 13.431 1.00 85.69 91 VAL A C 1
ATOM 687 O O . VAL A 1 91 ? -10.793 2.216 14.208 1.00 85.69 91 VAL A O 1
ATOM 690 N N . ARG A 1 92 ? -9.351 0.610 13.585 1.00 89.06 92 ARG A N 1
ATOM 691 C CA . ARG A 1 92 ? -9.692 -0.305 14.695 1.00 89.06 92 ARG A CA 1
ATOM 692 C C . ARG A 1 92 ? -9.420 0.325 16.063 1.00 89.06 92 ARG A C 1
ATOM 694 O O . ARG A 1 92 ? -10.262 0.242 16.961 1.00 89.06 92 ARG A O 1
ATOM 701 N N . ASP A 1 93 ? -8.280 0.995 16.205 1.00 85.00 93 ASP A N 1
ATOM 702 C CA . ASP A 1 93 ? -7.911 1.700 17.434 1.00 85.00 93 ASP A CA 1
ATOM 703 C C . ASP A 1 93 ? -8.889 2.857 17.717 1.00 85.00 93 ASP A C 1
ATOM 705 O O . ASP A 1 93 ? -9.340 3.038 18.851 1.00 85.00 93 ASP A O 1
ATOM 709 N N . ALA A 1 94 ? -9.287 3.615 16.689 1.00 81.12 94 ALA A N 1
ATOM 710 C CA . ALA A 1 94 ? -10.273 4.688 16.819 1.00 81.12 94 ALA A CA 1
ATOM 711 C C . ALA A 1 94 ? -11.661 4.172 17.247 1.00 81.12 94 ALA A C 1
ATOM 713 O O . ALA A 1 94 ? -12.272 4.752 18.147 1.00 81.12 94 ALA A O 1
ATOM 714 N N . MET A 1 95 ? -12.132 3.065 16.663 1.00 81.81 95 MET A N 1
ATOM 715 C CA . MET A 1 95 ? -13.406 2.430 17.032 1.00 81.81 95 MET A CA 1
ATOM 716 C C . MET A 1 95 ? -13.394 1.913 18.478 1.00 81.81 95 MET A C 1
ATOM 718 O O . MET A 1 95 ? -14.349 2.137 19.219 1.00 81.81 95 MET A O 1
ATOM 722 N N . THR A 1 96 ? -12.295 1.286 18.912 1.00 81.31 96 THR A N 1
ATOM 723 C CA . THR A 1 96 ? -12.139 0.778 20.291 1.00 81.31 96 THR A CA 1
ATOM 724 C C . THR A 1 96 ? -12.161 1.918 21.315 1.00 81.31 96 THR A C 1
ATOM 726 O O . THR A 1 96 ? -12.832 1.842 22.349 1.00 81.31 96 THR A O 1
ATOM 729 N N . ASN A 1 97 ? -11.460 3.014 21.011 1.00 74.88 97 ASN A N 1
ATOM 730 C CA . ASN A 1 97 ? -11.452 4.204 21.858 1.00 74.88 97 ASN A CA 1
ATOM 731 C C . ASN A 1 97 ? -12.845 4.840 21.959 1.00 74.88 97 ASN A C 1
ATOM 733 O O . ASN A 1 97 ? -13.239 5.266 23.044 1.00 74.88 97 ASN A O 1
ATOM 737 N N . TYR A 1 98 ? -13.603 4.870 20.859 1.00 69.00 98 TYR A N 1
ATOM 738 C CA . TYR A 1 98 ? -14.978 5.370 20.853 1.00 69.00 98 TYR A CA 1
ATOM 739 C C . TYR A 1 98 ? -15.897 4.533 21.756 1.00 69.00 98 TYR A C 1
ATOM 741 O O . TYR A 1 98 ? -16.551 5.093 22.633 1.00 69.00 98 TYR A O 1
ATOM 749 N N . GLN A 1 99 ? -15.871 3.199 21.629 1.00 66.88 99 GLN A N 1
ATOM 750 C CA . GLN A 1 99 ? -16.654 2.288 22.481 1.00 66.88 99 GLN A CA 1
ATOM 751 C C . GLN A 1 99 ? -16.336 2.463 23.973 1.00 66.88 99 GLN A C 1
ATOM 753 O O . GLN A 1 99 ? -17.237 2.465 24.809 1.00 66.88 99 GLN A O 1
ATOM 758 N N . THR A 1 100 ? -15.059 2.652 24.314 1.00 66.00 100 THR A N 1
ATOM 759 C CA . THR A 1 100 ? -14.622 2.829 25.709 1.00 66.00 100 THR A CA 1
ATOM 760 C C . THR A 1 100 ? -15.129 4.145 26.309 1.00 66.00 100 THR A C 1
ATOM 762 O O . THR A 1 100 ? -15.543 4.184 27.468 1.00 66.00 100 THR A O 1
ATOM 765 N N . ILE A 1 101 ? -15.115 5.231 25.528 1.00 64.94 101 ILE A N 1
ATOM 766 C CA . ILE A 1 101 ? -15.597 6.550 25.967 1.00 64.94 101 ILE A CA 1
ATOM 767 C C . ILE A 1 101 ? -17.120 6.546 26.124 1.00 64.94 101 ILE A C 1
ATOM 769 O O . ILE A 1 101 ? -17.627 7.098 27.102 1.00 64.94 101 ILE A O 1
ATOM 773 N N . ASP A 1 102 ? -17.846 5.903 25.211 1.00 59.81 102 ASP A N 1
ATOM 774 C CA . ASP A 1 102 ? -19.305 5.809 25.273 1.00 59.81 102 ASP A CA 1
ATOM 775 C C . ASP A 1 102 ? -19.766 4.972 26.482 1.00 59.81 102 ASP A C 1
ATOM 777 O O . ASP A 1 102 ? -20.580 5.428 27.283 1.00 59.81 102 ASP A O 1
ATOM 781 N N . GLN A 1 103 ? -19.142 3.811 26.721 1.00 58.31 103 GLN A N 1
ATOM 782 C CA . GLN A 1 103 ? -19.433 2.966 27.891 1.00 58.31 103 GLN A CA 1
ATOM 783 C C . GLN A 1 103 ? -19.107 3.650 29.228 1.00 58.31 103 GLN A C 1
ATOM 785 O O . GLN A 1 103 ? -19.868 3.519 30.187 1.00 58.31 103 GLN A O 1
ATOM 790 N N . GLY A 1 104 ? -18.004 4.404 29.301 1.00 54.56 104 GLY A N 1
ATOM 791 C CA . GLY A 1 104 ? -17.658 5.186 30.492 1.00 54.56 104 GLY A CA 1
ATOM 792 C C . GLY A 1 104 ? -18.620 6.355 30.741 1.00 54.56 104 GLY A C 1
ATOM 793 O O . GLY A 1 104 ? -18.923 6.679 31.888 1.00 54.56 104 GLY A O 1
ATOM 794 N N . SER A 1 105 ? -19.158 6.954 29.675 1.00 49.66 105 SER A N 1
ATOM 795 C CA . SER A 1 105 ? -20.143 8.041 29.769 1.00 49.66 105 SER A CA 1
ATOM 796 C C . SER A 1 105 ? -21.530 7.521 30.164 1.00 49.66 105 SER A C 1
ATOM 798 O O . SER A 1 105 ? -22.219 8.155 30.961 1.00 49.66 105 SER A O 1
ATOM 800 N N . ALA A 1 106 ? -21.907 6.330 29.687 1.00 50.00 106 ALA A N 1
ATOM 801 C CA . ALA A 1 106 ? -23.163 5.657 30.023 1.00 50.00 106 ALA A CA 1
ATOM 802 C C . ALA A 1 106 ? -23.249 5.183 31.488 1.00 50.00 106 ALA A C 1
ATOM 804 O O . ALA A 1 106 ? -24.346 4.992 32.000 1.00 50.00 106 ALA A O 1
ATOM 805 N N . GLN A 1 107 ? -22.118 5.012 32.182 1.00 46.81 107 GLN A N 1
ATOM 806 C CA . GLN A 1 107 ? -22.085 4.630 33.602 1.00 46.81 107 GLN A CA 1
ATOM 807 C C . GLN A 1 107 ? -22.211 5.813 34.577 1.00 46.81 107 GLN A C 1
ATOM 809 O O . GLN A 1 107 ? -22.282 5.589 35.784 1.00 46.81 107 GLN A O 1
ATOM 814 N N . THR A 1 108 ? -22.234 7.060 34.092 1.00 47.72 108 THR A N 1
ATOM 815 C CA . THR A 1 108 ? -22.201 8.260 34.954 1.00 47.72 108 THR A CA 1
ATOM 816 C C . THR A 1 108 ? -23.554 8.989 35.062 1.00 47.72 108 THR A C 1
ATOM 818 O O . THR A 1 108 ? -23.581 10.168 35.410 1.00 47.72 108 THR A O 1
ATOM 821 N N . PHE A 1 109 ? -24.677 8.310 34.801 1.00 41.91 109 PHE A N 1
ATOM 822 C CA . PHE A 1 109 ? -26.033 8.846 35.007 1.00 41.91 109 PHE A CA 1
ATOM 823 C C . PHE A 1 109 ? -26.925 7.889 35.797 1.00 41.91 109 PHE A C 1
ATOM 825 O O . PHE A 1 109 ? -26.901 6.675 35.499 1.00 41.91 109 PHE A O 1
#

Foldseek 3Di:
DVVVVVCVVVVVDDCDPVNLVVLLVVLVVLLVVLVVVLVVCVCQLDFDPPDDDPVSVVCRVVSNCLCDPCVHPSNVSVVVSVVSVVVNVVSVVSNVVSVVVVVVVVVPD

Secondary structure (DSSP, 8-state):
-HHHHHHHHTTTT---HHHHHHHHHHHHHHHHHHHHHHHHHGGGGSPP---SSHHHHHHHHHHHHHHHSTTSHHHHHHHHHHHHHHHHHHHHHHHHHHHHHHHHHHT--

Sequence (109 aa):
MMAMRKSAADGHFAISETGGQALLEAFREMAEWVDDNLGKLGHLAQEPQLGSSNGANTMKPFVQQVATDQQGFITMLREFRTSIGDAEKGVRDAMTNYQTIDQGSAQTF